Protein AF-A0A968I5K4-F1 (afdb_monomer)

Secondary structure (DSSP, 8-state):
-HHHHHHHHHHHHHHHHHHHHHHHHHHHTT----TTHHHHHHHHHHHHHHHHHHHHHHHHHHHHHHHHHHHHHHHHHHHTT--TTS--TT-----------

Solvent-accessible surface area (backbone atoms only — not comparable to full-atom values): 5920 Å² total; per-residue (Å²): 116,71,66,63,58,50,48,57,50,43,30,53,52,8,53,50,27,37,52,49,20,52,53,50,55,57,52,50,75,74,57,91,81,58,100,58,49,66,61,54,49,51,53,36,49,51,25,40,51,50,9,51,51,16,52,46,67,69,36,45,89,80,40,48,70,67,44,51,52,53,49,51,52,52,50,51,59,56,63,65,66,67,55,87,82,65,59,64,93,80,64,75,78,76,77,82,85,81,72,94,128

Mean predicted aligned error: 11.33 Å

Structure (mmCIF, N/CA/C/O backbone):
data_AF-A0A968I5K4-F1
#
_entry.id   AF-A0A968I5K4-F1
#
loop_
_atom_site.group_PDB
_atom_site.id
_atom_site.type_symbol
_atom_site.label_atom_id
_atom_site.label_alt_id
_atom_site.label_comp_id
_atom_site.label_asym_id
_atom_site.label_entity_id
_atom_site.label_seq_id
_atom_site.pdbx_PDB_ins_code
_atom_site.Cartn_x
_atom_site.Cartn_y
_atom_site.Cartn_z
_atom_site.occupancy
_atom_site.B_iso_or_equiv
_atom_site.auth_seq_id
_atom_site.auth_comp_id
_atom_site.auth_asym_id
_atom_site.auth_atom_id
_atom_site.pdbx_PDB_model_num
ATOM 1 N N . MET A 1 1 ? -25.354 10.681 8.598 1.00 58.81 1 MET A N 1
ATOM 2 C CA . MET A 1 1 ? -25.636 9.697 7.522 1.00 58.81 1 MET A CA 1
ATOM 3 C C . MET A 1 1 ? -24.678 9.784 6.319 1.00 58.81 1 MET A C 1
ATOM 5 O O . MET A 1 1 ? -24.218 8.741 5.882 1.00 58.81 1 MET A O 1
ATOM 9 N N . ARG A 1 2 ? -24.294 10.973 5.810 1.00 58.69 2 ARG A N 1
ATOM 10 C CA . ARG A 1 2 ? -23.329 11.108 4.683 1.00 58.69 2 ARG A CA 1
ATOM 11 C C . ARG A 1 2 ? -21.925 10.535 4.948 1.00 58.69 2 ARG A C 1
ATOM 13 O O . ARG A 1 2 ? -21.346 9.948 4.045 1.00 58.69 2 ARG A O 1
ATOM 20 N N . ILE A 1 3 ? -21.403 10.681 6.167 1.00 61.53 3 ILE A N 1
ATOM 21 C CA . ILE A 1 3 ? -20.029 10.276 6.524 1.00 61.53 3 ILE A CA 1
ATOM 22 C C . ILE A 1 3 ? -19.855 8.755 6.424 1.00 61.53 3 ILE A C 1
ATOM 24 O O . ILE A 1 3 ? -18.941 8.288 5.760 1.00 61.53 3 ILE A O 1
ATOM 28 N N . PHE A 1 4 ? -20.803 7.984 6.965 1.00 61.75 4 PHE A N 1
ATOM 29 C CA . PHE A 1 4 ? -20.773 6.519 6.909 1.00 61.75 4 PHE A CA 1
ATOM 30 C C . PHE A 1 4 ? -20.738 5.984 5.466 1.00 61.75 4 PHE A C 1
ATOM 32 O O . PHE A 1 4 ? -19.962 5.089 5.147 1.00 61.75 4 PHE A O 1
ATOM 39 N N . MET A 1 5 ? -21.529 6.585 4.570 1.00 61.56 5 MET A N 1
ATOM 40 C CA . MET A 1 5 ? -21.627 6.171 3.166 1.00 61.56 5 MET A CA 1
ATOM 41 C C . MET A 1 5 ? -20.356 6.482 2.357 1.00 61.56 5 MET A C 1
ATOM 43 O O . MET A 1 5 ? -20.021 5.751 1.423 1.00 61.56 5 MET A O 1
ATOM 47 N N . LEU A 1 6 ? -19.640 7.554 2.714 1.00 67.94 6 LEU A N 1
ATOM 48 C CA . LEU A 1 6 ? -18.342 7.889 2.128 1.00 67.94 6 LEU A CA 1
ATOM 49 C C . LEU A 1 6 ? -17.273 6.894 2.576 1.00 67.94 6 LEU A C 1
ATOM 51 O O . LEU A 1 6 ? -16.539 6.399 1.725 1.00 67.94 6 LEU A O 1
ATOM 55 N N . THR A 1 7 ? -17.254 6.524 3.860 1.00 72.19 7 THR A N 1
ATOM 56 C CA . THR A 1 7 ? -16.323 5.519 4.388 1.00 72.19 7 THR A CA 1
ATOM 57 C C . THR A 1 7 ? -16.479 4.192 3.654 1.00 72.19 7 THR A C 1
ATOM 59 O O . THR A 1 7 ? -15.494 3.667 3.147 1.00 72.19 7 THR A O 1
ATOM 62 N N . THR A 1 8 ? -17.707 3.692 3.465 1.00 78.94 8 THR A N 1
ATOM 63 C CA . THR A 1 8 ? -17.934 2.415 2.757 1.00 78.94 8 THR A CA 1
ATOM 64 C C . THR A 1 8 ? -17.444 2.445 1.305 1.00 78.94 8 THR A C 1
ATOM 66 O O . THR A 1 8 ? -16.915 1.450 0.804 1.00 78.94 8 THR A O 1
ATOM 69 N N . ARG A 1 9 ? -17.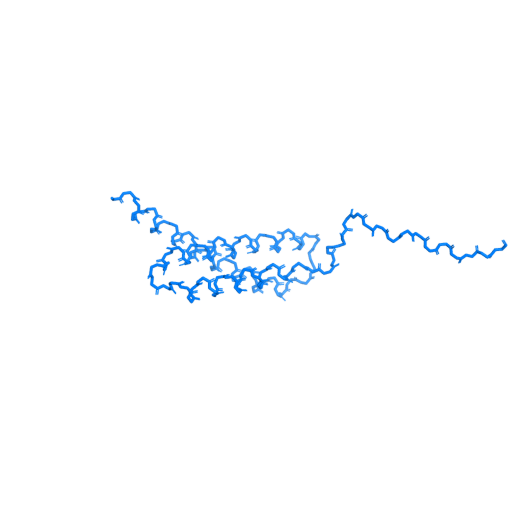612 3.578 0.609 1.00 81.50 9 ARG A N 1
ATOM 70 C CA . ARG A 1 9 ? -17.119 3.748 -0.768 1.00 81.50 9 ARG A CA 1
ATOM 71 C C . ARG A 1 9 ? -15.596 3.813 -0.809 1.00 81.50 9 ARG A C 1
ATOM 73 O O . ARG A 1 9 ? -15.002 3.128 -1.637 1.00 81.50 9 ARG A O 1
ATOM 80 N N . LEU A 1 10 ? -14.982 4.563 0.105 1.00 80.69 10 LEU A N 1
ATOM 81 C CA . LEU A 1 10 ? -13.529 4.693 0.216 1.00 80.69 10 LEU A CA 1
ATOM 82 C C . LEU A 1 10 ? -12.866 3.349 0.532 1.00 80.69 10 LEU A C 1
ATOM 84 O O . LEU A 1 10 ? -11.867 3.001 -0.090 1.00 80.69 10 LEU A O 1
ATOM 88 N N . THR A 1 11 ? -13.458 2.554 1.429 1.00 85.31 11 THR A N 1
ATOM 89 C CA . THR A 1 11 ? -12.951 1.219 1.771 1.00 85.31 11 THR A CA 1
ATOM 90 C C . THR A 1 11 ? -13.008 0.272 0.580 1.00 85.31 11 THR A C 1
ATOM 92 O O . THR A 1 11 ? -12.042 -0.438 0.323 1.00 85.31 11 THR A O 1
ATOM 95 N N . ARG A 1 12 ? -14.117 0.258 -0.173 1.00 86.12 12 ARG A N 1
ATOM 96 C CA . ARG A 1 12 ? -14.233 -0.594 -1.369 1.00 86.12 12 ARG A CA 1
ATOM 97 C C . ARG A 1 12 ? -13.230 -0.189 -2.441 1.00 86.12 12 ARG A C 1
ATOM 99 O O . ARG A 1 12 ? -12.588 -1.059 -3.017 1.00 86.12 12 ARG A O 1
ATOM 106 N N . PHE A 1 13 ? -13.075 1.111 -2.675 1.00 88.12 13 PHE A N 1
ATOM 107 C CA . PHE A 1 13 ? -12.120 1.620 -3.654 1.00 88.12 13 PHE A CA 1
ATOM 108 C C . PHE A 1 13 ? -10.676 1.298 -3.248 1.00 88.12 13 PHE A C 1
ATOM 110 O O . PHE A 1 13 ? -9.912 0.781 -4.056 1.00 88.12 13 PHE A O 1
ATOM 117 N N . GLY A 1 14 ? -10.330 1.505 -1.975 1.00 87.00 14 GLY A N 1
ATOM 118 C CA . GLY A 1 14 ? -9.023 1.138 -1.435 1.00 87.00 14 GLY A CA 1
ATOM 119 C C . GLY A 1 14 ? -8.753 -0.365 -1.501 1.00 87.00 14 GLY A C 1
ATOM 120 O O . GLY A 1 14 ? -7.680 -0.776 -1.924 1.00 87.00 14 GLY A O 1
ATOM 121 N N . ALA A 1 15 ? -9.734 -1.208 -1.173 1.00 85.88 15 ALA A N 1
ATOM 122 C CA . ALA A 1 15 ? -9.582 -2.659 -1.286 1.00 85.88 15 ALA A CA 1
ATOM 123 C C . ALA A 1 15 ? -9.294 -3.094 -2.733 1.00 85.88 15 ALA A C 1
ATOM 125 O O . ALA A 1 15 ? -8.405 -3.912 -2.960 1.00 85.88 15 ALA A O 1
ATOM 126 N N . VAL A 1 16 ? -9.997 -2.513 -3.712 1.00 92.06 16 VAL A N 1
ATOM 127 C CA . VAL A 1 16 ? -9.743 -2.775 -5.137 1.00 92.06 16 VAL A CA 1
ATOM 128 C C . VAL A 1 16 ? -8.331 -2.341 -5.529 1.00 92.06 16 VAL A C 1
ATOM 130 O O . VAL A 1 16 ? -7.614 -3.120 -6.151 1.00 92.06 16 VAL A O 1
ATOM 133 N N . LEU A 1 17 ? -7.902 -1.142 -5.130 1.00 89.81 17 LEU A N 1
ATOM 134 C CA . LEU A 1 17 ? -6.565 -0.632 -5.448 1.00 89.81 17 LEU A CA 1
ATOM 135 C C . LEU A 1 17 ? -5.448 -1.443 -4.782 1.00 89.81 17 LEU A C 1
ATOM 137 O O . LEU A 1 17 ? -4.434 -1.700 -5.422 1.00 89.81 17 LEU A O 1
ATOM 141 N N . ALA A 1 18 ? -5.649 -1.921 -3.552 1.00 86.94 18 ALA A N 1
ATOM 142 C CA . ALA A 1 18 ? -4.695 -2.791 -2.867 1.00 86.94 18 ALA A CA 1
ATOM 143 C C . ALA A 1 18 ? -4.536 -4.148 -3.576 1.00 86.94 18 ALA A C 1
ATOM 145 O O . ALA A 1 18 ? -3.417 -4.632 -3.749 1.00 86.94 18 ALA A O 1
ATOM 146 N N . VAL A 1 19 ? -5.644 -4.753 -4.022 1.00 91.38 19 VAL A N 1
ATOM 147 C CA . VAL A 1 19 ? -5.605 -6.005 -4.794 1.00 91.38 19 VAL A CA 1
ATOM 148 C C . VAL A 1 19 ? -4.931 -5.782 -6.146 1.00 91.38 19 VAL A C 1
ATOM 150 O O . VAL A 1 19 ? -4.044 -6.551 -6.512 1.00 91.38 19 VAL A O 1
ATOM 153 N N . LEU A 1 20 ? -5.304 -4.717 -6.865 1.00 91.38 20 LEU A N 1
ATOM 154 C CA . LEU A 1 20 ? -4.688 -4.363 -8.145 1.00 91.38 20 LEU A CA 1
ATOM 155 C C . LEU A 1 20 ? -3.183 -4.139 -7.998 1.00 91.38 20 LEU A C 1
ATOM 157 O O . LEU A 1 20 ? -2.415 -4.723 -8.755 1.00 91.38 20 LEU A O 1
ATOM 161 N N . ALA A 1 21 ? -2.755 -3.375 -6.993 1.00 88.06 21 ALA A N 1
ATOM 162 C CA . ALA A 1 21 ? -1.345 -3.180 -6.681 1.00 88.06 21 ALA A CA 1
ATOM 163 C C . ALA A 1 21 ? -0.600 -4.507 -6.495 1.00 88.06 21 ALA A C 1
ATOM 165 O O . ALA A 1 21 ? 0.456 -4.701 -7.091 1.00 88.06 21 ALA A O 1
ATOM 166 N N . GLY A 1 22 ? -1.153 -5.432 -5.702 1.00 84.94 22 GLY A N 1
ATOM 167 C CA . GLY A 1 22 ? -0.550 -6.746 -5.475 1.00 84.94 22 GLY A CA 1
ATOM 168 C C . GLY A 1 22 ? -0.427 -7.568 -6.758 1.00 84.94 22 GLY A C 1
ATOM 169 O O . GLY A 1 22 ? 0.634 -8.127 -7.030 1.00 84.94 22 GLY A O 1
ATOM 170 N N . VAL A 1 23 ? -1.477 -7.589 -7.583 1.00 92.00 23 VAL A N 1
ATOM 171 C CA . VAL A 1 23 ? -1.461 -8.281 -8.882 1.00 92.00 23 VAL A CA 1
ATOM 172 C C . VAL A 1 23 ? -0.411 -7.671 -9.807 1.00 92.00 23 VAL A C 1
ATOM 174 O O . VAL A 1 23 ? 0.417 -8.404 -10.346 1.00 92.00 23 VAL A O 1
ATOM 177 N N . LEU A 1 24 ? -0.389 -6.343 -9.954 1.00 87.56 24 LEU A N 1
ATOM 178 C CA . LEU A 1 24 ? 0.610 -5.668 -10.780 1.00 87.56 24 LEU A CA 1
ATOM 179 C C . LEU A 1 24 ? 2.029 -5.906 -10.250 1.00 87.56 24 LEU A C 1
ATOM 181 O O . LEU A 1 24 ? 2.936 -6.094 -11.051 1.00 87.56 24 LEU A O 1
ATOM 185 N N . ARG A 1 25 ? 2.233 -5.955 -8.927 1.00 85.50 25 ARG A N 1
ATOM 186 C CA . ARG A 1 25 ? 3.542 -6.233 -8.314 1.00 85.50 25 ARG A CA 1
ATOM 187 C C . ARG A 1 25 ? 4.036 -7.644 -8.625 1.00 85.50 25 ARG A C 1
ATOM 189 O O . ARG A 1 25 ? 5.222 -7.821 -8.888 1.00 85.50 25 ARG A O 1
ATOM 196 N N . ILE A 1 26 ? 3.138 -8.628 -8.624 1.00 87.25 26 ILE A N 1
ATOM 197 C CA . ILE A 1 26 ? 3.459 -9.999 -9.036 1.00 87.25 26 ILE A CA 1
ATOM 198 C C . ILE A 1 26 ? 3.837 -10.014 -10.516 1.00 87.25 26 ILE A C 1
ATOM 200 O O . ILE A 1 26 ? 4.877 -10.557 -10.864 1.00 87.25 26 ILE A O 1
ATOM 204 N N . VAL A 1 27 ? 3.038 -9.377 -11.376 1.00 88.62 27 VAL A N 1
ATOM 205 C CA . VAL A 1 27 ? 3.316 -9.295 -12.819 1.00 88.62 27 VAL A CA 1
ATOM 206 C C . VAL A 1 27 ? 4.650 -8.589 -13.093 1.00 88.62 27 VAL A C 1
ATOM 208 O O . VAL A 1 27 ? 5.441 -9.088 -13.889 1.00 88.62 27 VAL A O 1
ATOM 211 N N . ALA A 1 28 ? 4.944 -7.492 -12.388 1.00 83.56 28 ALA A N 1
ATOM 212 C CA . ALA A 1 28 ? 6.204 -6.752 -12.493 1.00 83.56 28 ALA A CA 1
ATOM 213 C C . ALA A 1 28 ? 7.428 -7.640 -12.229 1.00 83.56 28 ALA A C 1
ATOM 215 O O . ALA A 1 28 ? 8.445 -7.491 -12.893 1.00 83.56 28 ALA A O 1
ATOM 216 N N . ALA A 1 29 ? 7.326 -8.597 -11.300 1.00 84.31 29 ALA A N 1
ATOM 217 C CA . ALA A 1 29 ? 8.428 -9.501 -10.971 1.00 84.31 29 ALA A CA 1
ATOM 218 C C . ALA A 1 29 ? 8.821 -10.441 -12.129 1.00 84.31 29 ALA A C 1
ATOM 220 O O . ALA A 1 29 ? 9.923 -10.985 -12.1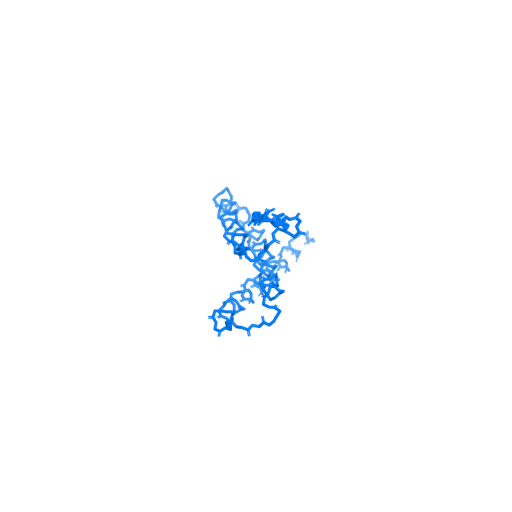19 1.00 84.31 29 ALA A O 1
ATOM 221 N N . PHE A 1 30 ? 7.941 -10.629 -13.119 1.00 86.00 30 PHE A N 1
ATOM 222 C CA . PHE A 1 30 ? 8.194 -11.467 -14.296 1.00 86.00 30 PHE A CA 1
ATOM 223 C C . PHE A 1 30 ? 8.549 -10.665 -15.552 1.00 86.00 30 PHE A C 1
ATOM 225 O O . PHE A 1 30 ? 8.994 -11.250 -16.538 1.00 86.00 30 PHE A O 1
ATOM 232 N N . ILE A 1 31 ? 8.359 -9.345 -15.535 1.00 79.81 31 ILE A N 1
ATOM 233 C CA . ILE A 1 31 ? 8.630 -8.470 -16.674 1.00 79.81 31 ILE A CA 1
ATOM 234 C C . ILE A 1 31 ? 9.903 -7.682 -16.365 1.00 79.81 31 ILE A C 1
ATOM 236 O O . ILE A 1 31 ? 9.862 -6.664 -15.680 1.00 79.81 31 ILE A O 1
ATOM 240 N N . LEU A 1 32 ? 11.043 -8.176 -16.853 1.00 63.25 32 LEU A N 1
ATOM 241 C CA . LEU A 1 32 ? 12.350 -7.603 -16.517 1.00 63.25 32 LEU A CA 1
ATOM 242 C C . LEU A 1 32 ? 12.755 -6.420 -17.417 1.00 63.25 32 LEU A C 1
ATOM 244 O O . LEU A 1 32 ? 13.623 -5.644 -17.036 1.00 63.25 32 LEU A O 1
ATOM 248 N N . GLU A 1 33 ? 12.129 -6.243 -18.586 1.00 69.69 33 GLU A N 1
ATOM 249 C CA . GLU A 1 33 ? 12.572 -5.262 -19.588 1.00 69.69 33 GLU A CA 1
ATOM 250 C C . GLU A 1 33 ? 11.377 -4.616 -20.307 1.00 69.69 33 GLU A C 1
ATOM 252 O O . GLU A 1 33 ? 10.860 -5.133 -21.297 1.00 69.69 33 GLU A O 1
ATOM 257 N N . LEU A 1 34 ? 10.930 -3.462 -19.806 1.00 72.94 34 LEU A N 1
ATOM 258 C CA . LEU A 1 34 ? 10.039 -2.555 -20.533 1.00 72.94 34 LEU A CA 1
ATOM 259 C C . LEU A 1 34 ? 10.684 -1.168 -20.613 1.00 72.94 34 LEU A C 1
ATOM 261 O O . LEU A 1 34 ? 11.208 -0.693 -19.605 1.00 72.94 34 LEU A O 1
ATOM 265 N N . PRO A 1 35 ? 10.599 -0.476 -21.763 1.00 72.44 35 PRO A N 1
ATOM 266 C CA . PRO A 1 35 ? 11.126 0.882 -21.902 1.00 72.44 35 PRO A CA 1
ATOM 267 C C . PRO A 1 35 ? 10.443 1.894 -20.963 1.00 72.44 35 PRO A C 1
ATOM 269 O O . PRO A 1 35 ? 11.028 2.922 -20.649 1.00 72.44 35 PRO A O 1
ATOM 272 N N . GLU A 1 36 ? 9.236 1.590 -20.474 1.00 78.81 36 GLU A N 1
ATOM 273 C CA . GLU A 1 36 ? 8.434 2.453 -19.590 1.00 78.81 36 GLU A CA 1
ATOM 274 C C . GLU A 1 36 ? 8.260 1.864 -18.176 1.00 78.81 36 GLU A C 1
ATOM 276 O O . GLU A 1 36 ? 7.276 2.138 -17.484 1.00 78.81 36 GLU A O 1
ATOM 281 N N . ILE A 1 37 ? 9.198 1.024 -17.723 1.00 81.25 37 ILE A N 1
ATOM 282 C CA . ILE A 1 37 ? 9.058 0.304 -16.448 1.00 81.25 37 ILE A CA 1
ATOM 283 C C . ILE A 1 37 ? 8.949 1.242 -15.230 1.00 81.25 37 ILE A C 1
ATOM 285 O O . ILE A 1 37 ? 8.267 0.920 -14.259 1.00 81.25 37 ILE A O 1
ATOM 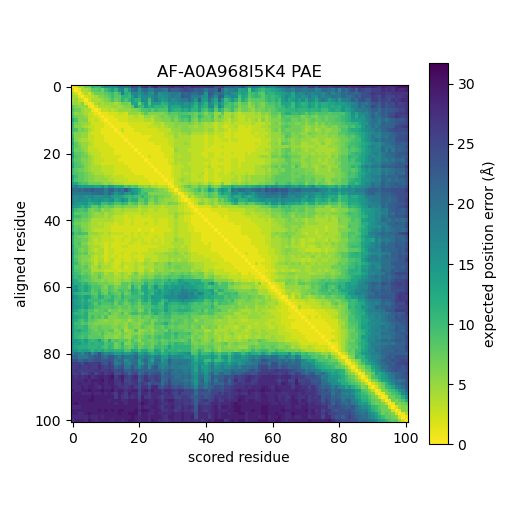289 N N . GLU A 1 38 ? 9.540 2.436 -15.305 1.00 79.19 38 GLU A N 1
ATOM 290 C CA . GLU A 1 38 ? 9.452 3.470 -14.266 1.00 79.19 38 GLU A CA 1
ATOM 291 C C . GLU A 1 38 ? 8.018 3.999 -14.094 1.00 79.19 38 GLU A C 1
ATOM 293 O O . GLU A 1 38 ? 7.509 4.076 -12.974 1.00 79.19 38 GLU A O 1
ATOM 298 N N . ALA A 1 39 ? 7.317 4.276 -15.199 1.00 81.38 39 ALA A N 1
ATOM 299 C CA . ALA A 1 39 ? 5.918 4.700 -15.161 1.00 81.38 39 ALA A CA 1
ATOM 300 C C . ALA A 1 39 ? 5.009 3.584 -14.621 1.00 81.38 39 ALA A C 1
ATOM 302 O O . ALA A 1 39 ? 4.067 3.850 -13.872 1.00 81.38 39 ALA A O 1
ATOM 303 N N . PHE A 1 40 ? 5.315 2.326 -14.947 1.00 83.44 40 PHE A N 1
ATOM 304 C CA . PHE A 1 40 ? 4.590 1.172 -14.421 1.00 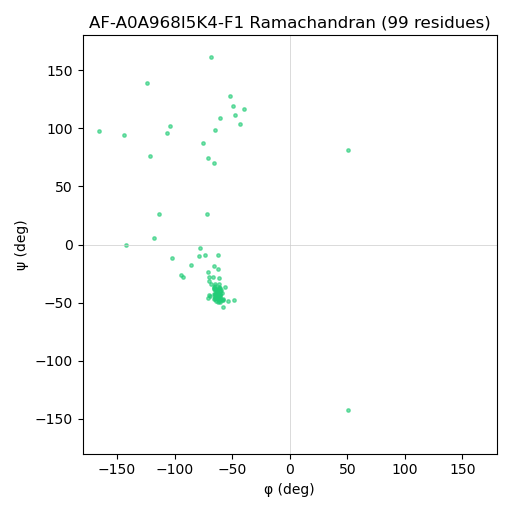83.44 40 PHE A CA 1
ATOM 305 C C . PHE A 1 40 ? 4.749 1.034 -12.900 1.00 83.44 40 PHE A C 1
ATOM 307 O O . PHE A 1 40 ? 3.757 0.831 -12.195 1.00 83.44 40 PHE A O 1
ATOM 314 N N . TYR A 1 41 ? 5.964 1.219 -12.373 1.00 82.88 41 TYR A N 1
ATOM 315 C CA . TYR A 1 41 ? 6.193 1.241 -10.926 1.00 82.88 41 TYR A CA 1
ATOM 316 C C . TYR A 1 41 ? 5.492 2.414 -10.238 1.00 82.88 41 TYR A C 1
ATOM 318 O O . TYR A 1 41 ? 4.889 2.213 -9.187 1.00 82.88 41 TYR A O 1
ATOM 326 N N . LEU A 1 42 ? 5.454 3.596 -10.859 1.00 84.06 42 LEU A N 1
ATOM 327 C CA . LEU A 1 42 ? 4.701 4.735 -10.330 1.00 84.06 42 LEU A CA 1
ATOM 328 C C . LEU A 1 42 ? 3.194 4.436 -10.218 1.00 84.06 42 LEU A C 1
ATOM 330 O O . LEU A 1 42 ? 2.558 4.792 -9.225 1.00 84.06 42 LEU A O 1
ATOM 334 N N . VAL A 1 43 ? 2.613 3.740 -11.200 1.00 87.44 43 VAL A N 1
ATOM 335 C CA . VAL A 1 43 ? 1.210 3.294 -11.131 1.00 87.44 43 VAL A CA 1
ATOM 336 C C . VAL A 1 43 ? 1.004 2.302 -9.985 1.00 87.44 43 VAL A C 1
ATOM 338 O O . VAL A 1 43 ? 0.027 2.429 -9.242 1.00 87.44 43 VAL A O 1
ATOM 341 N N . ILE A 1 44 ? 1.923 1.349 -9.804 1.00 88.25 44 ILE A N 1
ATOM 342 C CA . ILE A 1 44 ? 1.878 0.394 -8.687 1.00 88.25 44 ILE A CA 1
ATOM 343 C C . ILE A 1 44 ? 1.909 1.137 -7.351 1.00 88.25 44 ILE A C 1
ATOM 345 O O . ILE A 1 44 ? 1.054 0.881 -6.501 1.00 88.25 44 ILE A O 1
ATOM 349 N N . ASP A 1 45 ? 2.824 2.086 -7.182 1.00 86.19 45 ASP A N 1
ATOM 350 C CA . ASP A 1 45 ? 2.983 2.843 -5.940 1.00 86.19 45 ASP A CA 1
ATOM 351 C C . ASP A 1 45 ? 1.745 3.689 -5.623 1.00 86.19 45 ASP A C 1
ATOM 353 O O . ASP A 1 45 ? 1.295 3.719 -4.474 1.00 86.19 45 ASP A O 1
ATOM 357 N N . LEU A 1 46 ? 1.115 4.301 -6.632 1.00 87.06 46 LEU A N 1
ATOM 358 C CA . LEU A 1 46 ? -0.164 4.993 -6.457 1.00 87.06 46 LEU A CA 1
ATOM 359 C C . LEU A 1 46 ? -1.274 4.028 -6.019 1.00 87.06 46 LEU A C 1
ATOM 361 O O . LEU A 1 46 ? -2.031 4.340 -5.095 1.00 87.06 46 LEU A O 1
ATOM 365 N N . CYS A 1 47 ? -1.371 2.844 -6.629 1.00 88.31 47 CYS A N 1
ATOM 366 C CA . CYS A 1 47 ? -2.343 1.832 -6.213 1.00 88.31 47 CYS A CA 1
ATOM 367 C C . CYS A 1 47 ? -2.098 1.357 -4.769 1.00 88.31 47 CYS A C 1
ATOM 369 O O . CYS A 1 47 ? -3.061 1.244 -4.003 1.00 88.31 47 CYS A O 1
ATOM 371 N N . ILE A 1 48 ? -0.837 1.138 -4.373 1.00 87.31 48 ILE A N 1
ATOM 372 C CA . ILE A 1 48 ? -0.463 0.787 -2.994 1.00 87.31 48 ILE A CA 1
ATOM 373 C C . ILE A 1 48 ? -0.876 1.908 -2.043 1.00 87.31 48 ILE A C 1
ATOM 375 O O . ILE A 1 48 ? -1.551 1.641 -1.049 1.00 87.31 48 ILE A O 1
ATOM 379 N N . LEU A 1 49 ? -0.527 3.157 -2.356 1.00 87.44 49 LEU A N 1
ATOM 380 C CA . LEU A 1 49 ? -0.808 4.319 -1.516 1.00 87.44 49 LEU A CA 1
ATOM 381 C C . LEU A 1 49 ? -2.309 4.474 -1.258 1.00 87.44 49 LEU A C 1
ATOM 383 O O . LEU A 1 49 ? -2.749 4.515 -0.108 1.00 87.44 49 LEU A O 1
ATOM 387 N N . PHE A 1 50 ? -3.115 4.518 -2.317 1.00 86.62 50 PHE A N 1
ATOM 388 C CA . PHE A 1 50 ? -4.562 4.674 -2.182 1.00 86.62 50 PHE A CA 1
ATOM 389 C C . PHE A 1 50 ? -5.228 3.446 -1.552 1.00 86.62 50 PHE A C 1
ATOM 391 O O . PHE A 1 50 ? -6.185 3.594 -0.784 1.00 86.62 50 PHE A O 1
ATOM 398 N N . GLY A 1 51 ? -4.715 2.245 -1.826 1.00 86.38 51 GLY A N 1
ATOM 399 C CA . GLY A 1 51 ? -5.189 1.024 -1.187 1.00 86.38 51 GLY A CA 1
ATOM 400 C C . GLY A 1 51 ? -4.950 1.027 0.320 1.00 86.38 51 GLY A C 1
ATOM 401 O O . GLY A 1 51 ? -5.870 0.777 1.105 1.00 86.38 51 GLY A O 1
ATOM 402 N N . LEU A 1 52 ? -3.742 1.410 0.726 1.00 86.00 52 LEU A N 1
ATOM 403 C CA . LEU A 1 52 ? -3.333 1.512 2.119 1.00 86.00 52 LEU A CA 1
ATOM 404 C C . LEU A 1 52 ? -4.119 2.604 2.862 1.00 86.00 52 LEU A C 1
ATOM 406 O O . LEU A 1 52 ? -4.601 2.357 3.967 1.00 86.00 52 LEU A O 1
ATOM 410 N N . ILE A 1 53 ? -4.330 3.772 2.240 1.00 85.81 53 ILE A N 1
ATOM 411 C CA . ILE A 1 53 ? -5.167 4.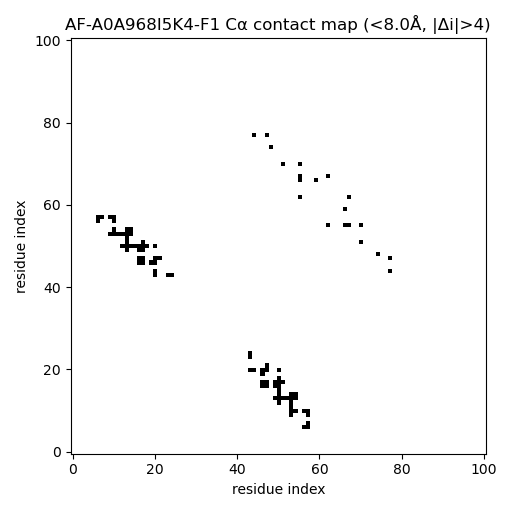854 2.791 1.00 85.81 53 ILE A CA 1
ATOM 412 C C . ILE A 1 53 ? -6.607 4.374 3.003 1.00 85.81 53 ILE A C 1
ATOM 414 O O . ILE A 1 53 ? -7.192 4.628 4.057 1.00 85.81 53 ILE A O 1
ATOM 418 N N . GLY A 1 54 ? -7.187 3.660 2.034 1.00 84.31 54 GLY A N 1
ATOM 419 C CA . GLY A 1 54 ? -8.556 3.158 2.149 1.00 84.31 54 GLY A CA 1
ATOM 420 C C . GLY A 1 54 ? -8.726 2.107 3.250 1.00 84.31 54 GLY A C 1
ATOM 421 O O . GLY A 1 54 ? -9.729 2.134 3.967 1.00 84.31 54 GLY A O 1
ATOM 422 N N . VAL A 1 55 ? -7.746 1.214 3.430 1.00 81.56 55 VAL A N 1
ATOM 423 C CA . VAL A 1 55 ? -7.753 0.203 4.503 1.00 81.56 55 VAL A CA 1
ATOM 424 C C . VAL A 1 55 ? -7.521 0.843 5.873 1.00 81.56 55 VAL A C 1
ATOM 426 O O . VAL A 1 55 ? -8.263 0.556 6.815 1.00 81.56 55 VAL A O 1
ATOM 429 N N . PHE A 1 56 ? -6.536 1.736 5.984 1.00 82.94 56 PHE A N 1
ATOM 430 C CA . PHE A 1 56 ? -6.230 2.436 7.228 1.00 82.94 56 PHE A CA 1
ATOM 431 C C . PHE A 1 56 ? -7.396 3.326 7.670 1.00 82.94 56 PHE A C 1
ATOM 433 O O . PHE A 1 56 ? -7.837 3.233 8.813 1.00 82.94 56 PHE A O 1
ATOM 440 N N . GLY A 1 57 ? -7.982 4.101 6.752 1.00 81.19 57 GLY A N 1
ATOM 441 C CA . GLY A 1 57 ? -9.147 4.941 7.035 1.00 81.19 57 GLY A CA 1
ATOM 442 C C . GLY A 1 57 ? -10.381 4.147 7.479 1.00 81.19 57 GLY A C 1
ATOM 443 O O . GLY A 1 57 ? -11.125 4.602 8.342 1.00 81.19 57 GLY A O 1
ATOM 444 N N . ALA A 1 58 ? -10.578 2.933 6.956 1.00 80.88 58 ALA A N 1
ATOM 445 C CA . ALA A 1 58 ? -11.683 2.057 7.357 1.00 80.88 58 ALA A CA 1
ATOM 446 C C . ALA A 1 58 ? -11.525 1.465 8.765 1.00 80.88 58 ALA A C 1
ATOM 448 O O . ALA A 1 58 ? -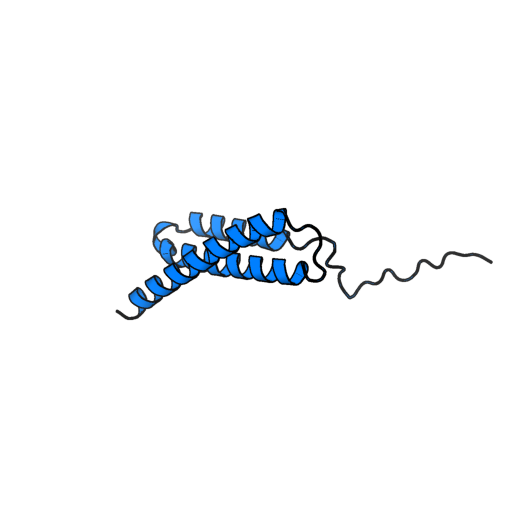12.504 1.034 9.373 1.00 80.88 58 ALA A O 1
ATOM 449 N N . ARG A 1 59 ? -10.287 1.382 9.259 1.00 77.25 59 ARG A N 1
ATOM 450 C CA . ARG A 1 59 ? -9.940 0.731 10.528 1.00 77.25 59 ARG A CA 1
ATOM 451 C C . ARG A 1 59 ? -9.341 1.692 11.549 1.00 77.25 59 ARG A C 1
ATOM 453 O O . ARG A 1 59 ? -8.938 1.227 12.611 1.00 77.25 59 ARG A O 1
ATOM 460 N N . LEU A 1 60 ? -9.306 2.992 11.259 1.00 77.62 60 LEU A N 1
ATOM 461 C CA . LEU A 1 60 ? -8.615 4.020 12.042 1.00 77.62 60 LEU A CA 1
ATOM 462 C C . LEU A 1 60 ? -8.922 3.922 13.545 1.00 77.62 60 LEU A C 1
ATOM 464 O O . LEU A 1 60 ? -8.012 3.880 14.369 1.00 77.62 60 LEU A O 1
ATOM 468 N N . GLU A 1 61 ? -10.206 3.788 13.881 1.00 73.00 61 GLU A N 1
ATOM 469 C CA . GLU A 1 61 ? -10.709 3.715 15.260 1.00 73.00 61 GLU A C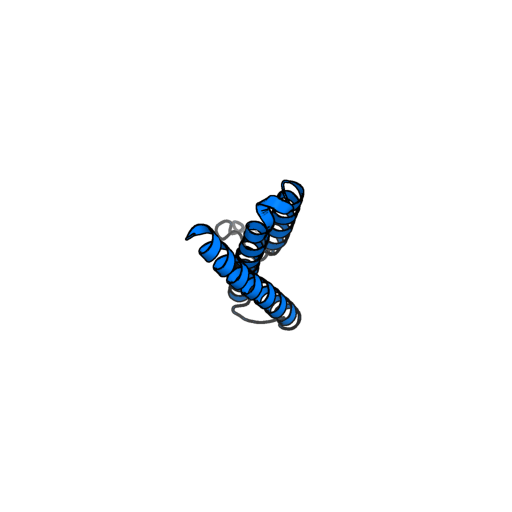A 1
ATOM 470 C C . GLU A 1 61 ? -10.340 2.406 15.972 1.00 73.00 61 GLU A C 1
ATOM 472 O O . GLU A 1 61 ? -10.193 2.378 17.189 1.00 73.00 61 GLU A O 1
ATOM 477 N N . THR A 1 62 ? -10.157 1.319 15.218 1.00 78.88 62 THR A N 1
ATOM 478 C CA . THR A 1 62 ? -9.820 -0.011 15.755 1.00 78.88 62 THR A CA 1
ATOM 479 C C . THR A 1 62 ? -8.321 -0.290 15.806 1.00 78.88 62 THR A C 1
ATOM 481 O O . THR A 1 62 ? -7.876 -1.087 16.625 1.00 78.88 62 THR A O 1
ATOM 484 N N . LEU A 1 63 ? -7.543 0.328 14.916 1.00 76.38 63 LEU A N 1
ATOM 485 C CA . LEU A 1 63 ? -6.113 0.065 14.753 1.00 76.38 63 LEU A CA 1
ATOM 486 C C . LEU A 1 63 ? -5.242 1.047 15.555 1.00 76.38 63 LEU A C 1
ATOM 488 O O . LEU A 1 63 ? -4.121 0.695 15.933 1.00 76.38 63 LEU A O 1
ATOM 492 N N . GLY A 1 64 ? -5.744 2.259 15.821 1.00 77.56 64 GLY A N 1
ATOM 493 C CA . GLY A 1 64 ? -5.067 3.265 16.638 1.00 77.56 64 GLY A CA 1
ATOM 494 C C . GLY A 1 64 ? -3.615 3.528 16.209 1.00 77.56 64 GLY A C 1
ATOM 495 O O . GLY A 1 64 ? -3.275 3.514 15.025 1.00 77.56 64 GLY A O 1
ATOM 496 N N . TRP A 1 65 ? -2.734 3.740 17.189 1.00 75.69 65 TRP A N 1
ATOM 497 C CA . TRP A 1 65 ? -1.312 4.031 16.960 1.00 75.69 65 TRP A CA 1
ATOM 498 C C . TRP A 1 65 ? -0.539 2.875 16.315 1.00 75.69 65 TRP A C 1
ATOM 500 O O . TRP A 1 65 ? 0.340 3.112 15.490 1.00 75.69 65 TRP A O 1
ATOM 510 N N . CYS A 1 66 ? -0.880 1.623 16.630 1.00 77.75 66 CYS A N 1
ATOM 511 C CA . CYS A 1 66 ? -0.241 0.458 16.013 1.00 77.75 66 CYS A CA 1
ATOM 512 C C . CYS A 1 66 ? -0.511 0.403 14.505 1.00 77.75 66 CYS A C 1
ATOM 514 O O . CYS A 1 66 ? 0.392 0.112 13.721 1.00 77.75 66 CYS A O 1
ATOM 516 N N . GLY A 1 67 ? -1.732 0.747 14.088 1.00 77.56 67 GLY A N 1
ATOM 517 C CA . GLY A 1 67 ? -2.060 0.868 12.673 1.00 77.56 67 GLY A CA 1
ATOM 518 C C . GLY A 1 67 ? -1.318 1.994 11.971 1.00 77.56 67 GLY A C 1
ATOM 519 O O . GLY A 1 67 ? -0.907 1.820 10.829 1.00 77.56 67 GLY A O 1
ATOM 520 N N . LEU A 1 68 ? -1.116 3.125 12.654 1.00 79.19 68 LEU A N 1
ATOM 521 C CA . LEU A 1 68 ? -0.354 4.250 12.114 1.00 79.19 68 LEU A CA 1
ATOM 522 C C . LEU A 1 68 ? 1.106 3.849 11.865 1.00 79.19 68 LEU A C 1
ATOM 524 O O . LEU A 1 68 ? 1.650 4.142 10.805 1.00 79.19 68 LEU A O 1
ATOM 528 N N . ILE A 1 69 ? 1.729 3.136 12.807 1.00 83.69 69 ILE A N 1
ATOM 529 C CA . ILE A 1 69 ? 3.103 2.643 12.641 1.00 83.69 69 ILE A CA 1
ATOM 530 C C . ILE A 1 69 ? 3.177 1.684 11.448 1.00 83.69 69 ILE A C 1
ATOM 532 O O . ILE A 1 69 ? 4.038 1.851 10.588 1.00 83.69 69 ILE A O 1
ATOM 536 N N . GLY A 1 70 ? 2.250 0.726 11.348 1.00 82.38 70 GLY A N 1
ATOM 537 C CA . GLY A 1 70 ? 2.185 -0.190 10.203 1.00 82.38 70 GLY A CA 1
ATOM 538 C C . GLY A 1 70 ? 1.980 0.535 8.868 1.00 82.38 70 GLY A C 1
ATOM 539 O O . GLY A 1 70 ? 2.619 0.190 7.877 1.00 82.38 70 GLY A O 1
ATOM 540 N N . PHE A 1 71 ? 1.148 1.581 8.856 1.00 83.94 71 PHE A N 1
ATOM 541 C CA . PHE A 1 71 ? 0.941 2.443 7.695 1.00 83.94 71 PHE A CA 1
ATOM 542 C C . PHE A 1 71 ? 2.235 3.149 7.273 1.00 83.94 71 PHE A C 1
ATOM 544 O O . PHE A 1 71 ? 2.604 3.107 6.102 1.00 83.94 71 PHE A O 1
ATOM 551 N N . VAL A 1 72 ? 2.952 3.755 8.224 1.00 84.69 72 VAL A N 1
ATOM 552 C CA . VAL A 1 72 ? 4.219 4.449 7.955 1.00 84.69 72 VAL A CA 1
ATOM 553 C C . VAL A 1 72 ? 5.272 3.474 7.435 1.00 84.69 72 VAL A C 1
ATOM 555 O O . VAL A 1 72 ? 5.907 3.765 6.429 1.00 84.69 72 VAL A O 1
ATOM 558 N N . VAL A 1 73 ? 5.411 2.296 8.049 1.00 85.75 73 VAL A N 1
ATOM 559 C CA . VAL A 1 73 ? 6.357 1.263 7.595 1.00 85.75 73 VAL A CA 1
ATOM 560 C C . VAL A 1 73 ? 6.044 0.809 6.168 1.00 85.75 73 VAL A C 1
ATOM 562 O O . VAL A 1 73 ? 6.953 0.721 5.343 1.00 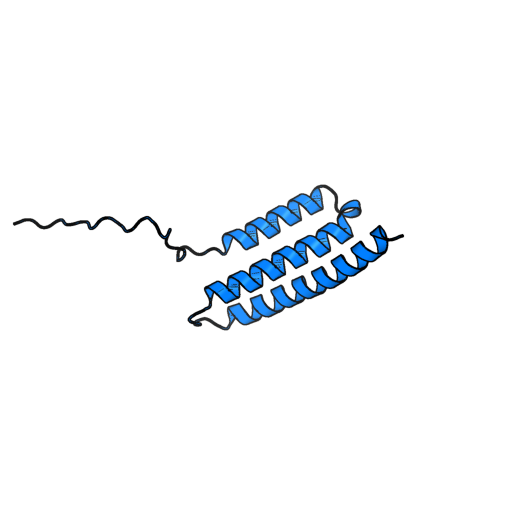85.75 73 VAL A O 1
ATOM 565 N N . ALA A 1 74 ? 4.772 0.561 5.849 1.00 83.31 74 ALA A N 1
ATOM 566 C CA . ALA A 1 74 ? 4.361 0.184 4.499 1.00 83.31 74 ALA A CA 1
ATOM 567 C C . ALA A 1 74 ? 4.634 1.303 3.478 1.00 83.31 74 ALA A C 1
ATOM 569 O O . ALA A 1 74 ? 5.118 1.026 2.381 1.00 83.31 74 ALA A O 1
ATOM 570 N N . LEU A 1 75 ? 4.393 2.564 3.852 1.00 82.06 75 LEU A N 1
ATOM 571 C CA . LEU A 1 75 ? 4.683 3.723 3.010 1.00 82.06 75 LEU A CA 1
ATOM 572 C C . LEU A 1 75 ? 6.188 3.895 2.769 1.00 82.06 75 LEU A C 1
ATOM 574 O O . LEU A 1 75 ? 6.607 4.150 1.643 1.00 82.06 75 LEU A O 1
ATOM 578 N N . THR A 1 76 ? 7.010 3.716 3.804 1.00 81.62 76 THR A N 1
ATOM 579 C CA . THR A 1 76 ? 8.471 3.732 3.680 1.00 81.62 76 THR A CA 1
ATOM 580 C C . THR A 1 76 ? 8.955 2.602 2.774 1.00 81.62 76 THR A C 1
ATOM 582 O O . THR A 1 76 ? 9.791 2.840 1.909 1.00 81.62 76 THR A O 1
ATOM 585 N N . GLY A 1 77 ? 8.402 1.395 2.915 1.00 78.44 77 GLY A N 1
ATOM 586 C CA . GLY A 1 77 ? 8.719 0.266 2.038 1.00 78.44 77 GLY A CA 1
ATOM 587 C C . GLY A 1 77 ? 8.384 0.535 0.568 1.00 78.44 77 GLY A C 1
ATOM 588 O O . GLY A 1 77 ? 9.179 0.186 -0.299 1.00 78.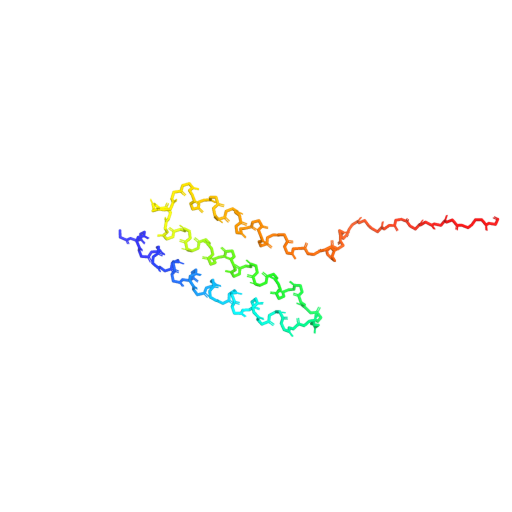44 77 GLY A O 1
ATOM 589 N N . ALA A 1 78 ? 7.256 1.198 0.292 1.00 74.50 78 ALA A N 1
ATOM 590 C CA . ALA A 1 78 ? 6.906 1.637 -1.059 1.00 74.50 78 ALA A CA 1
ATOM 591 C C . ALA A 1 78 ? 7.896 2.694 -1.587 1.00 74.50 78 ALA A C 1
ATOM 593 O O . ALA A 1 78 ? 8.440 2.544 -2.674 1.00 74.50 78 ALA A O 1
ATOM 594 N N . ALA A 1 79 ? 8.216 3.714 -0.784 1.00 71.00 79 ALA A N 1
ATOM 595 C CA . ALA A 1 79 ? 9.118 4.800 -1.184 1.00 71.00 79 ALA A CA 1
ATOM 596 C C . ALA A 1 79 ? 10.577 4.356 -1.413 1.00 71.00 79 ALA A C 1
ATOM 598 O O . ALA A 1 79 ? 11.291 4.961 -2.209 1.00 71.00 79 ALA A O 1
ATOM 599 N N . LEU A 1 80 ? 11.033 3.301 -0.733 1.00 70.44 80 LEU A N 1
ATOM 600 C CA . LEU A 1 80 ? 12.388 2.761 -0.888 1.00 70.44 80 LEU A CA 1
ATOM 601 C C . LEU A 1 80 ? 12.602 1.991 -2.203 1.00 70.44 80 LEU A C 1
ATOM 603 O O . LEU A 1 80 ? 13.739 1.649 -2.517 1.00 70.44 80 LEU A O 1
ATOM 607 N N . ILE A 1 81 ? 11.545 1.727 -2.980 1.00 66.56 81 ILE A N 1
ATOM 608 C CA . ILE A 1 81 ? 11.635 1.081 -4.302 1.00 66.56 81 ILE A CA 1
ATOM 609 C C . ILE A 1 81 ? 12.102 2.073 -5.392 1.00 66.56 81 ILE A C 1
ATOM 611 O O . ILE A 1 81 ? 12.369 1.662 -6.520 1.00 66.56 81 ILE A O 1
ATOM 615 N N . VAL A 1 82 ? 12.300 3.358 -5.063 1.00 59.66 82 VAL A N 1
ATOM 616 C CA . VAL A 1 82 ? 13.001 4.317 -5.935 1.00 59.66 82 VAL A CA 1
ATOM 617 C C . VAL A 1 82 ? 14.464 3.879 -6.080 1.00 59.66 82 VAL A C 1
ATOM 619 O O . VAL A 1 82 ? 15.295 4.091 -5.197 1.00 59.66 82 VAL A O 1
ATOM 622 N N . GLY A 1 83 ? 14.761 3.198 -7.188 1.00 52.25 83 GLY A N 1
ATOM 623 C CA . GLY A 1 83 ? 16.076 2.638 -7.479 1.00 52.25 83 GLY A CA 1
ATOM 624 C C . GLY A 1 83 ? 17.156 3.701 -7.745 1.00 52.25 83 GLY A C 1
ATOM 625 O O . GLY A 1 83 ? 16.842 4.839 -8.098 1.00 52.25 83 GLY A O 1
ATOM 626 N N . PRO A 1 84 ? 18.446 3.331 -7.636 1.00 53.91 84 PRO A N 1
ATOM 627 C CA . PRO A 1 84 ? 19.599 4.212 -7.884 1.00 53.91 84 PRO A CA 1
ATOM 628 C C . PRO A 1 84 ? 19.688 4.748 -9.327 1.00 53.91 84 PRO A C 1
ATOM 630 O O . PRO A 1 84 ? 20.498 5.634 -9.604 1.00 53.91 84 PRO A O 1
ATOM 633 N N . ASP A 1 85 ? 18.847 4.237 -10.230 1.00 56.94 85 ASP A N 1
ATOM 634 C CA . ASP A 1 85 ? 18.709 4.684 -11.619 1.00 56.94 85 ASP A CA 1
ATOM 635 C C . ASP A 1 85 ? 17.883 5.963 -11.770 1.00 56.94 85 ASP A C 1
ATOM 637 O O . ASP A 1 85 ? 17.937 6.595 -12.829 1.00 56.94 85 ASP A O 1
ATOM 641 N N . ALA A 1 86 ? 17.224 6.417 -10.695 1.00 54.12 86 ALA A N 1
ATOM 642 C CA . ALA A 1 86 ? 16.885 7.821 -10.523 1.00 54.12 86 ALA A CA 1
ATOM 643 C C . ALA A 1 86 ? 18.198 8.597 -10.362 1.00 54.12 86 ALA A C 1
ATOM 645 O O . ALA A 1 86 ? 18.558 9.069 -9.280 1.00 54.12 86 ALA A O 1
ATOM 646 N N . ARG A 1 87 ? 18.962 8.699 -11.456 1.00 49.97 87 ARG A N 1
ATOM 647 C CA . ARG A 1 87 ? 20.028 9.676 -11.599 1.00 49.97 87 ARG A CA 1
ATOM 648 C C . ARG A 1 87 ? 19.400 10.978 -11.155 1.00 49.97 87 ARG A C 1
ATOM 650 O O . ARG A 1 87 ? 18.495 11.467 -11.826 1.00 49.97 87 ARG A O 1
ATOM 657 N N . TYR A 1 88 ? 19.851 11.501 -10.018 1.00 53.38 88 TYR A N 1
ATOM 658 C CA . TYR A 1 88 ? 19.618 12.881 -9.633 1.00 53.38 88 TYR A CA 1
ATOM 659 C C . TYR A 1 88 ? 19.862 13.706 -10.893 1.00 53.38 88 TYR A C 1
ATOM 661 O O . TYR A 1 88 ? 21.006 13.854 -11.328 1.00 53.38 88 TYR A O 1
ATOM 669 N N . SER A 1 89 ? 18.786 14.163 -11.530 1.00 51.09 89 SER A N 1
ATOM 670 C CA . SER A 1 89 ? 18.774 14.719 -12.885 1.00 51.09 89 SER A CA 1
ATOM 671 C C . SER A 1 89 ? 19.422 16.108 -12.954 1.00 51.09 89 SER A C 1
ATOM 673 O O . SER A 1 89 ? 19.123 16.906 -13.833 1.00 51.09 89 SER A O 1
ATOM 675 N N . GLY A 1 90 ? 20.341 16.403 -12.031 1.00 51.44 90 GLY A N 1
ATOM 676 C CA . GLY A 1 90 ? 21.038 17.675 -11.901 1.00 51.44 90 GLY A CA 1
ATOM 677 C C . GLY A 1 90 ? 22.511 17.578 -11.505 1.00 51.44 90 GLY A C 1
ATOM 678 O O . GLY A 1 90 ? 23.153 18.618 -11.423 1.00 51.44 90 GLY A O 1
ATOM 679 N N . LEU A 1 91 ? 23.087 16.389 -11.287 1.00 57.19 91 LEU A N 1
ATOM 680 C CA . LEU A 1 91 ? 24.532 16.252 -11.058 1.00 57.19 91 LEU A CA 1
ATOM 681 C C . LEU A 1 91 ? 25.133 15.322 -12.107 1.00 57.19 91 LEU A C 1
ATOM 683 O O . LEU A 1 91 ? 25.458 14.165 -11.846 1.00 57.19 91 LEU A O 1
ATOM 687 N N . ALA A 1 92 ? 25.297 15.857 -13.318 1.00 56.53 92 ALA A N 1
ATOM 688 C CA . ALA A 1 92 ? 26.310 15.328 -14.216 1.00 56.53 92 ALA A CA 1
ATOM 689 C C . ALA A 1 92 ? 27.641 15.294 -13.440 1.00 56.53 92 ALA A C 1
ATOM 691 O O . ALA A 1 92 ? 28.014 16.319 -12.858 1.00 56.53 92 ALA A O 1
ATOM 692 N N . PRO A 1 93 ? 28.363 14.161 -13.386 1.00 52.19 93 PRO A N 1
ATOM 693 C CA . PRO A 1 93 ? 29.737 14.193 -12.925 1.00 52.19 93 PRO A CA 1
ATOM 694 C C . PRO A 1 93 ? 30.481 15.117 -13.887 1.00 52.19 93 PRO A C 1
ATOM 696 O O . PRO A 1 93 ? 30.656 14.781 -15.058 1.00 52.19 93 PRO A O 1
ATOM 699 N N . ILE A 1 94 ? 30.849 16.308 -13.405 1.00 63.91 94 ILE A N 1
ATOM 700 C CA . ILE A 1 94 ? 31.744 17.214 -14.118 1.00 63.91 94 ILE A CA 1
ATOM 701 C C . ILE A 1 94 ? 32.939 16.366 -14.540 1.00 63.91 94 ILE A C 1
ATOM 703 O O . ILE A 1 94 ? 33.590 15.717 -13.716 1.00 63.91 94 ILE A O 1
ATOM 707 N N . SER A 1 95 ? 33.125 16.309 -15.852 1.00 62.31 95 SER A N 1
ATOM 708 C CA . SER A 1 95 ? 34.155 15.570 -16.556 1.00 62.31 95 SER A CA 1
ATOM 709 C C . SER A 1 95 ? 35.485 15.662 -15.820 1.00 62.31 95 SER A C 1
ATOM 711 O O . SER A 1 95 ? 36.086 16.728 -15.685 1.00 62.31 95 SER A O 1
ATOM 713 N N . ARG A 1 96 ? 35.958 14.506 -15.359 1.00 62.56 96 ARG A N 1
ATOM 714 C CA . ARG A 1 96 ? 37.328 14.306 -14.906 1.00 62.56 96 ARG A CA 1
ATOM 715 C C . ARG A 1 96 ? 38.236 14.337 -16.137 1.00 62.56 96 ARG A C 1
ATOM 717 O O . ARG A 1 96 ? 38.707 13.293 -16.574 1.00 62.56 96 ARG A O 1
ATOM 724 N N . GLU A 1 97 ? 38.479 15.516 -16.701 1.00 56.31 97 GLU A N 1
ATOM 725 C CA . GLU A 1 97 ? 39.583 15.698 -17.642 1.00 56.31 97 GLU A CA 1
ATOM 726 C C . GLU A 1 97 ? 40.890 15.731 -16.850 1.00 56.31 97 GLU A C 1
ATOM 728 O O . GLU A 1 97 ? 41.388 16.764 -16.407 1.00 56.31 97 GLU A O 1
ATOM 733 N N . ARG A 1 98 ? 41.429 14.532 -16.625 1.00 67.75 98 ARG A N 1
ATOM 734 C CA . ARG A 1 98 ? 42.855 14.325 -16.413 1.00 67.75 98 ARG A CA 1
ATOM 735 C C . ARG A 1 98 ? 43.430 13.734 -17.698 1.00 67.75 98 ARG A C 1
ATOM 737 O O . ARG A 1 98 ? 43.327 12.532 -17.910 1.00 67.75 98 ARG A O 1
ATOM 744 N N . SER A 1 99 ? 44.085 14.582 -18.476 1.00 56.88 99 SER A N 1
ATOM 745 C CA . SER A 1 99 ? 45.221 14.256 -19.349 1.00 56.88 99 SER A CA 1
ATOM 746 C C . SER A 1 99 ? 45.842 15.602 -19.736 1.00 56.88 99 SER A C 1
ATOM 748 O O . SER A 1 99 ? 45.225 16.361 -20.468 1.00 56.88 99 SER A O 1
ATOM 750 N N . SER A 1 100 ? 46.909 16.074 -19.090 1.00 62.66 100 SER A N 1
ATOM 751 C CA . SER A 1 100 ? 48.282 15.596 -19.306 1.00 62.66 100 SER A CA 1
ATOM 752 C C . SER A 1 100 ? 48.631 15.580 -20.793 1.00 62.66 100 SER A C 1
ATOM 754 O O . SER A 1 100 ? 48.547 14.522 -21.405 1.00 62.66 100 SER A O 1
ATOM 756 N N . PHE A 1 101 ? 49.007 16.743 -21.324 1.00 55.66 101 PHE A N 1
ATOM 757 C CA . PHE A 1 101 ? 50.165 16.947 -22.197 1.00 55.66 101 PHE A CA 1
ATOM 758 C C . PHE A 1 101 ? 50.690 18.368 -21.984 1.00 55.66 101 PHE A C 1
ATOM 760 O O . PHE A 1 101 ? 49.843 19.271 -21.797 1.00 55.66 101 PHE A O 1
#

Nearest PDB structures (foldseek):
  7t2y-assembly1_A  TM=4.458E-01  e=4.558E+00  synthetic construct
  7d3u-assembly1_F  TM=5.526E-01  e=9.768E+00  Dietzia sp. DQ12-45-1b

pLDDT: mean 75.92, std 12.04, range [49.97, 92.06]

Foldseek 3Di:
DVVVVVLVVLLVQLCVLCVVLVVLVVVLVVCPDDPCNVVSLVSSLVSQLSNLVSNCSNCVVPCPPVSVVVSVVSNVVSVVPPDPVVPVPPDDPPDPPDDDD

Radius of gyration: 19.91 Å; Cα contacts (8 Å, |Δi|>4): 51; chains: 1; bounding box: 76×29×39 Å

Sequence (101 aa):
MRIFMLTTRLTRFGAVLAVLAGVLRIVAAFILELPEIEAFYLVIDLCILFGLIGVFGARLETLGWCGLIGFVVALTGAALIVGPDARYSGLAPISRERSSF